Protein AF-A0A964Y5L8-F1 (afdb_monomer)

Sequence (130 aa):
QNYPIFINGEEKELAKFAIATSGTITFELALRGVLAAVTYKVKLLDGLIAKYIFKLKLKCYCIVNIIMQEEIYKEFIGWLPSSQSIYEYLIETSKTEFPKENFKKKVYNPFHDTLFMDGIFDLLKDNPTA

Structure (mmCIF, N/CA/C/O backbone):
data_AF-A0A964Y5L8-F1
#
_entry.id   AF-A0A964Y5L8-F1
#
loop_
_atom_site.group_PDB
_atom_site.id
_atom_site.type_symbol
_atom_site.label_atom_id
_atom_site.label_alt_id
_atom_site.label_comp_id
_atom_site.label_asym_id
_atom_site.label_entity_id
_atom_site.label_seq_id
_atom_site.pdbx_PDB_ins_code
_atom_site.Cartn_x
_atom_site.Cartn_y
_atom_site.Cartn_z
_atom_site.occupancy
_atom_site.B_iso_or_equiv
_atom_site.auth_seq_id
_atom_site.auth_comp_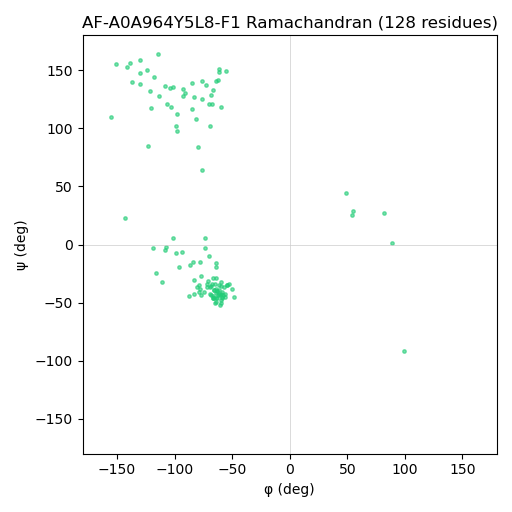id
_atom_site.auth_asym_id
_atom_site.auth_atom_id
_atom_site.pdbx_PDB_model_num
ATOM 1 N N . GLN A 1 1 ? -4.835 -22.267 -1.134 1.00 37.12 1 GLN A N 1
ATOM 2 C CA . GLN A 1 1 ? -5.299 -22.300 -2.535 1.00 37.12 1 GLN A CA 1
ATOM 3 C C . GLN A 1 1 ? -4.741 -21.058 -3.217 1.00 37.12 1 GLN A C 1
ATOM 5 O O . GLN A 1 1 ? -5.024 -19.959 -2.746 1.00 37.12 1 GLN A O 1
ATOM 10 N N . ASN A 1 2 ? -3.856 -21.232 -4.202 1.00 39.16 2 ASN A N 1
ATOM 11 C CA . ASN A 1 2 ? -3.251 -20.124 -4.945 1.00 39.16 2 ASN A CA 1
ATOM 12 C C . ASN A 1 2 ? -4.211 -19.741 -6.071 1.00 39.16 2 ASN A C 1
ATOM 14 O O . ASN A 1 2 ? -4.518 -20.575 -6.915 1.00 39.16 2 ASN A O 1
ATOM 18 N N . TYR A 1 3 ? -4.730 -18.517 -6.025 1.00 42.03 3 TYR A N 1
ATOM 19 C CA . TYR A 1 3 ? -5.603 -17.975 -7.062 1.00 42.03 3 TYR A CA 1
ATOM 20 C C . TYR A 1 3 ? -4.747 -17.211 -8.078 1.00 42.03 3 TYR A C 1
ATOM 22 O O . TYR A 1 3 ? -3.914 -16.410 -7.641 1.00 42.03 3 TYR A O 1
ATOM 30 N N . PRO A 1 4 ? -4.953 -17.413 -9.387 1.00 47.53 4 PRO A N 1
ATOM 31 C CA . PRO A 1 4 ? -4.187 -16.723 -10.419 1.00 47.53 4 PRO A CA 1
ATOM 32 C C . PRO A 1 4 ? -4.388 -15.214 -10.362 1.00 47.53 4 PRO A C 1
ATOM 34 O O . PRO A 1 4 ? -5.498 -14.753 -10.085 1.00 47.53 4 PRO A O 1
ATOM 37 N N . ILE A 1 5 ? -3.322 -14.446 -10.595 1.00 53.84 5 ILE A N 1
ATOM 38 C CA . ILE A 1 5 ? -3.386 -12.983 -10.711 1.00 53.84 5 ILE A CA 1
ATOM 39 C C . ILE A 1 5 ? -3.570 -12.642 -12.183 1.00 53.84 5 ILE A C 1
ATOM 41 O O . ILE A 1 5 ? -2.767 -13.087 -12.996 1.00 53.84 5 ILE A O 1
ATOM 45 N N . PHE A 1 6 ? -4.577 -11.833 -12.517 1.00 53.25 6 PHE A N 1
ATOM 46 C CA . PHE A 1 6 ? -4.784 -11.362 -13.884 1.00 53.25 6 PHE A CA 1
ATOM 47 C C . PHE A 1 6 ? -4.217 -9.954 -14.043 1.00 53.25 6 PHE A C 1
ATOM 49 O O . PHE A 1 6 ? -4.824 -8.974 -13.615 1.00 53.25 6 PHE A O 1
ATOM 56 N N . ILE A 1 7 ? -3.040 -9.837 -14.656 1.00 58.28 7 ILE A N 1
ATOM 57 C CA . ILE A 1 7 ? -2.452 -8.536 -15.005 1.00 58.28 7 ILE A CA 1
ATOM 58 C C . ILE A 1 7 ? -2.669 -8.336 -16.501 1.00 58.28 7 ILE A C 1
ATOM 60 O O . ILE A 1 7 ? -2.186 -9.133 -17.298 1.00 58.28 7 ILE A O 1
ATOM 64 N N . ASN A 1 8 ? -3.410 -7.292 -16.888 1.00 54.69 8 AS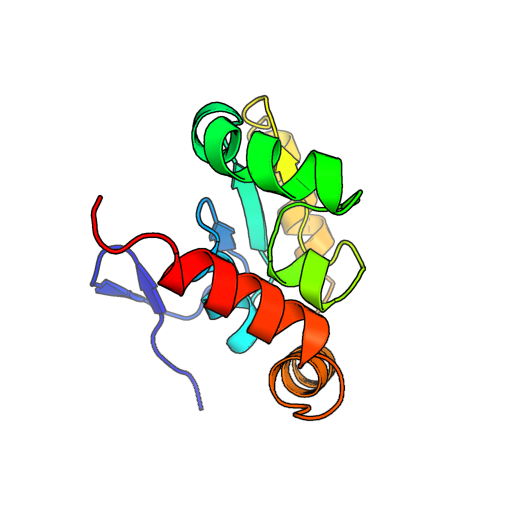N A N 1
ATOM 65 C CA . ASN A 1 8 ? -3.808 -7.038 -18.283 1.00 54.69 8 ASN A CA 1
ATOM 66 C C . ASN A 1 8 ? -4.542 -8.219 -18.957 1.00 54.69 8 ASN A C 1
ATOM 68 O O . ASN A 1 8 ? -4.462 -8.383 -20.169 1.00 54.69 8 ASN A O 1
ATOM 72 N N . GLY A 1 9 ? -5.257 -9.040 -18.179 1.00 56.62 9 GLY A N 1
ATOM 73 C CA . GLY A 1 9 ? -5.994 -10.204 -18.686 1.00 56.62 9 GLY A CA 1
ATOM 74 C C . GLY A 1 9 ? -5.192 -11.509 -18.757 1.00 56.62 9 GLY A C 1
ATOM 75 O O . GLY A 1 9 ? -5.758 -12.527 -19.140 1.00 56.62 9 GLY A O 1
ATOM 76 N N . GLU A 1 10 ? -3.919 -11.515 -18.348 1.00 50.25 10 GLU A N 1
ATOM 77 C CA . GLU A 1 10 ? -3.077 -12.719 -18.324 1.00 50.25 10 GLU A CA 1
ATOM 78 C C . GLU A 1 10 ? -2.889 -13.265 -16.907 1.00 50.25 10 GLU A C 1
ATOM 80 O O . GLU A 1 10 ? -2.564 -12.509 -15.989 1.00 50.25 10 GLU A O 1
ATOM 85 N N . GLU A 1 11 ? -3.026 -14.584 -16.752 1.00 56.00 11 GLU A N 1
ATOM 86 C CA . GLU A 1 11 ? -2.701 -15.320 -15.527 1.00 56.00 11 GLU A CA 1
ATOM 87 C C . GLU A 1 11 ? -1.184 -15.305 -15.271 1.00 56.00 11 GLU A C 1
ATOM 89 O O . GLU A 1 11 ? -0.394 -15.766 -16.095 1.00 56.00 11 GLU A O 1
ATOM 94 N N . LYS A 1 12 ? -0.767 -14.770 -14.118 1.00 59.59 12 LYS A N 1
ATOM 95 C CA . LYS A 1 12 ? 0.637 -14.739 -13.682 1.00 59.59 12 LYS A CA 1
ATOM 96 C C . LYS A 1 12 ? 0.836 -15.389 -12.318 1.00 59.59 12 LYS A C 1
ATOM 98 O O . LYS A 1 12 ? -0.048 -15.350 -11.457 1.00 59.59 12 LYS A O 1
ATOM 103 N N . GLU A 1 13 ? 2.031 -15.956 -12.130 1.00 60.31 13 GLU A N 1
ATOM 104 C CA . GLU A 1 13 ? 2.486 -16.488 -10.845 1.00 60.31 13 GLU A CA 1
ATOM 105 C C . GLU A 1 13 ? 2.421 -15.428 -9.741 1.00 60.31 13 GLU A C 1
ATOM 107 O O . GLU A 1 13 ? 2.571 -14.224 -9.979 1.00 60.31 13 GLU A O 1
ATOM 11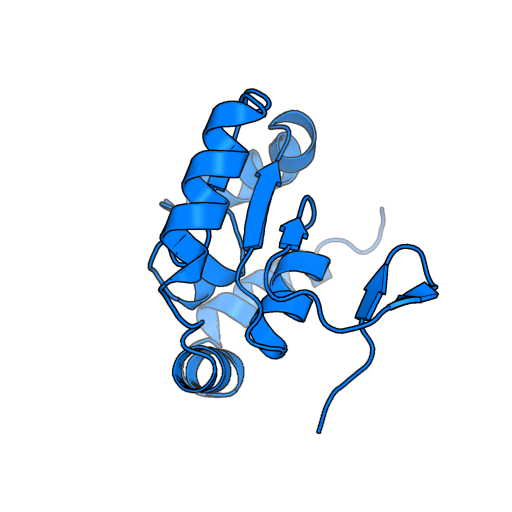2 N N . LEU A 1 14 ? 2.187 -15.891 -8.510 1.00 64.38 14 LEU A N 1
ATOM 113 C CA . LEU A 1 14 ? 1.994 -15.015 -7.366 1.00 64.38 14 LEU A CA 1
ATOM 114 C C . LEU A 1 14 ? 3.311 -14.308 -7.017 1.00 64.38 14 LEU A C 1
ATOM 116 O O . LEU A 1 14 ? 4.205 -14.891 -6.405 1.00 64.38 14 LEU A O 1
ATOM 120 N N . ALA A 1 15 ? 3.433 -13.040 -7.405 1.00 68.81 15 ALA A N 1
ATOM 121 C CA . ALA A 1 15 ? 4.575 -12.227 -7.018 1.00 68.81 15 ALA A CA 1
ATOM 122 C C . ALA A 1 15 ? 4.601 -12.039 -5.491 1.00 68.81 15 ALA A C 1
ATOM 124 O O . ALA A 1 15 ? 3.563 -11.832 -4.860 1.00 68.81 15 ALA A O 1
ATOM 125 N N . LYS A 1 16 ? 5.799 -12.073 -4.894 1.00 72.50 16 LYS A N 1
ATOM 126 C CA . LYS A 1 16 ? 5.978 -11.821 -3.453 1.00 72.50 16 LYS A CA 1
ATOM 127 C C . LYS A 1 16 ? 5.649 -10.364 -3.086 1.00 72.50 16 LYS A C 1
ATOM 129 O O . LYS A 1 16 ? 5.175 -10.102 -1.986 1.00 72.50 16 LYS A O 1
ATOM 134 N N . PHE A 1 17 ? 5.849 -9.448 -4.039 1.00 77.75 17 PHE A N 1
ATOM 135 C CA . PHE A 1 17 ? 5.530 -8.023 -3.944 1.00 77.75 17 PHE A CA 1
ATOM 136 C C . PHE A 1 17 ? 4.988 -7.508 -5.271 1.00 77.75 17 PHE A C 1
ATOM 138 O O . PHE A 1 17 ? 5.345 -8.024 -6.331 1.00 77.75 17 PHE A O 1
ATOM 145 N N . ALA A 1 18 ? 4.171 -6.463 -5.214 1.00 83.88 18 ALA A N 1
ATOM 146 C CA . ALA A 1 18 ? 3.609 -5.822 -6.393 1.00 83.88 18 ALA A CA 1
ATOM 147 C C . ALA A 1 18 ? 3.802 -4.300 -6.369 1.00 83.88 18 ALA A C 1
ATOM 149 O O . ALA A 1 18 ? 3.969 -3.683 -5.319 1.00 83.88 18 ALA A O 1
ATOM 150 N N . ILE A 1 19 ? 3.738 -3.688 -7.547 1.00 83.94 19 ILE A N 1
ATOM 151 C CA . ILE A 1 19 ? 3.558 -2.243 -7.697 1.00 83.94 19 ILE A CA 1
ATOM 152 C C . ILE A 1 19 ? 2.188 -2.052 -8.334 1.00 83.94 19 ILE A C 1
ATOM 154 O O . ILE A 1 19 ? 1.882 -2.682 -9.347 1.00 83.94 19 ILE A O 1
ATOM 158 N N . ALA A 1 20 ? 1.351 -1.224 -7.722 1.00 84.00 20 ALA A N 1
ATOM 159 C CA . ALA A 1 20 ? -0.051 -1.088 -8.075 1.00 84.00 20 ALA A CA 1
ATOM 160 C C . ALA A 1 20 ? -0.439 0.380 -8.276 1.00 84.00 20 ALA A C 1
ATOM 162 O O . ALA A 1 20 ? -0.054 1.256 -7.505 1.00 84.00 20 ALA A O 1
ATOM 163 N N . THR A 1 21 ? -1.238 0.638 -9.312 1.00 78.38 21 THR A N 1
ATOM 164 C CA . THR A 1 21 ? -1.657 1.991 -9.722 1.00 78.38 21 THR A CA 1
ATOM 165 C C . THR A 1 21 ? -3.167 2.218 -9.658 1.00 78.38 21 THR A C 1
ATOM 167 O O . THR A 1 21 ? -3.624 3.323 -9.939 1.00 78.38 21 THR A O 1
ATOM 170 N N . SER A 1 22 ? -3.954 1.192 -9.314 1.00 73.25 22 SER A N 1
ATOM 171 C CA . SER A 1 22 ? -5.423 1.234 -9.293 1.00 73.25 22 SER A CA 1
ATOM 172 C C . SER A 1 22 ? -5.981 0.714 -7.968 1.00 73.25 22 SER A C 1
ATOM 174 O O . SER A 1 22 ? -5.446 -0.230 -7.386 1.00 73.25 22 SER A O 1
ATOM 176 N N . GLY A 1 23 ? -7.114 1.270 -7.534 1.00 71.88 23 GLY A N 1
ATOM 177 C CA . GLY A 1 23 ? -7.813 0.820 -6.329 1.00 71.88 23 GLY A CA 1
ATOM 178 C C . GLY A 1 23 ? -8.224 -0.654 -6.403 1.00 71.88 23 GLY A C 1
ATOM 179 O O . GLY A 1 23 ? -8.029 -1.400 -5.444 1.00 71.88 23 GLY A O 1
ATOM 180 N N . THR A 1 24 ? -8.700 -1.112 -7.564 1.00 78.44 24 THR A N 1
ATOM 181 C CA . THR A 1 24 ? -9.172 -2.494 -7.752 1.00 78.44 24 THR A CA 1
ATOM 182 C C . THR A 1 24 ? -8.045 -3.516 -7.636 1.00 78.44 24 THR A C 1
ATOM 184 O O . THR A 1 24 ? -8.175 -4.483 -6.888 1.00 78.44 24 THR A O 1
ATOM 187 N N . ILE A 1 25 ? -6.905 -3.269 -8.290 1.00 82.25 25 ILE A N 1
ATOM 188 C CA . ILE A 1 25 ? -5.756 -4.180 -8.216 1.00 82.25 25 ILE A CA 1
ATOM 189 C C . ILE A 1 25 ? -5.135 -4.176 -6.813 1.00 82.25 25 ILE A C 1
ATOM 191 O O . ILE A 1 25 ? -4.749 -5.232 -6.323 1.00 82.25 25 ILE A O 1
ATOM 195 N N . THR A 1 26 ? -5.108 -3.031 -6.108 1.00 85.81 26 THR A N 1
ATOM 196 C CA . THR A 1 26 ? -4.647 -3.008 -4.705 1.00 85.81 26 THR A CA 1
ATOM 197 C C . THR A 1 26 ? -5.519 -3.868 -3.796 1.00 85.81 26 THR A C 1
ATOM 199 O O . THR A 1 26 ? -4.997 -4.580 -2.943 1.00 85.81 26 THR A O 1
ATOM 202 N N . PHE A 1 27 ? -6.835 -3.860 -4.009 1.00 85.44 27 PHE A N 1
ATOM 203 C CA . PHE A 1 27 ? -7.763 -4.671 -3.231 1.00 85.44 27 PHE A CA 1
ATOM 204 C C . PHE A 1 27 ? -7.602 -6.170 -3.522 1.00 85.44 27 PHE A C 1
ATOM 206 O O . PHE A 1 27 ? -7.548 -6.985 -2.601 1.00 85.44 27 PHE A O 1
ATOM 213 N N . GLU A 1 28 ? -7.454 -6.539 -4.795 1.00 83.38 28 GLU A N 1
ATOM 214 C CA . GLU A 1 28 ? -7.228 -7.925 -5.215 1.00 83.38 28 GLU A CA 1
ATOM 215 C C . GLU A 1 28 ? -5.918 -8.494 -4.637 1.00 83.38 28 GLU A C 1
ATOM 217 O O . GLU A 1 28 ? -5.886 -9.619 -4.130 1.00 83.38 28 GLU A O 1
ATOM 222 N N . LEU A 1 29 ? -4.845 -7.697 -4.647 1.00 87.25 29 LEU A N 1
ATOM 223 C CA . LEU A 1 29 ? -3.561 -8.050 -4.034 1.00 87.25 29 LEU A CA 1
ATOM 224 C C . LEU A 1 29 ? -3.693 -8.254 -2.516 1.00 87.25 29 LEU A C 1
ATOM 226 O O . LEU A 1 29 ? -3.204 -9.258 -1.989 1.00 87.25 29 LEU A O 1
ATOM 230 N N . ALA A 1 30 ? -4.422 -7.375 -1.825 1.00 87.06 30 ALA A N 1
ATOM 231 C CA . ALA A 1 30 ? -4.664 -7.474 -0.386 1.00 87.06 30 ALA A CA 1
ATOM 232 C C . ALA A 1 30 ? -5.479 -8.718 -0.001 1.00 87.06 30 ALA A C 1
ATOM 234 O O . ALA A 1 30 ? -5.123 -9.428 0.942 1.00 87.06 30 ALA A O 1
ATOM 235 N N . LEU A 1 31 ? -6.517 -9.064 -0.774 1.00 83.31 31 LEU A N 1
ATOM 236 C CA . LEU A 1 31 ? -7.280 -10.305 -0.574 1.00 83.31 31 LEU A CA 1
ATOM 237 C C . LEU A 1 31 ? -6.399 -11.555 -0.692 1.00 83.31 31 LEU A C 1
ATOM 239 O O . LEU A 1 31 ? -6.631 -12.559 -0.007 1.00 83.31 31 LEU A O 1
ATOM 243 N N . ARG A 1 32 ? -5.361 -11.503 -1.534 1.00 81.69 32 ARG A N 1
ATOM 244 C CA . ARG A 1 32 ? -4.382 -12.587 -1.677 1.00 81.69 32 ARG A CA 1
ATOM 245 C C . ARG A 1 32 ? -3.265 -12.539 -0.636 1.00 81.69 32 ARG A C 1
ATOM 247 O O . ARG A 1 32 ? -2.653 -13.580 -0.398 1.00 81.69 32 ARG A O 1
ATOM 254 N N . GLY A 1 33 ? -3.091 -11.424 0.066 1.00 86.56 33 GLY A N 1
ATOM 255 C CA . GLY A 1 33 ? -2.033 -11.223 1.055 1.00 86.56 33 GLY A CA 1
ATOM 256 C C . GLY A 1 33 ? -0.694 -10.824 0.440 1.00 86.56 33 GLY A C 1
ATOM 257 O O . GLY A 1 33 ? 0.348 -11.128 1.009 1.00 86.56 33 GLY A O 1
ATOM 258 N N . VAL A 1 34 ? -0.716 -10.188 -0.732 1.00 87.56 34 VAL A N 1
ATOM 259 C CA . VAL A 1 34 ? 0.487 -9.680 -1.399 1.00 87.56 34 VAL A CA 1
ATOM 260 C C . VAL A 1 34 ? 0.728 -8.244 -0.946 1.00 87.56 34 VAL A C 1
ATOM 262 O O . VAL A 1 34 ? -0.187 -7.421 -0.971 1.00 87.56 34 VAL A O 1
ATOM 265 N N . LEU A 1 35 ? 1.953 -7.933 -0.525 1.00 87.50 35 LEU A N 1
ATOM 266 C CA . LEU A 1 35 ? 2.350 -6.566 -0.188 1.00 87.50 35 LEU A CA 1
ATOM 267 C C . LEU A 1 35 ? 2.580 -5.749 -1.462 1.00 87.50 35 LEU A C 1
ATOM 269 O O . LEU A 1 35 ? 3.129 -6.260 -2.442 1.00 87.50 35 LEU A O 1
ATOM 273 N N . ALA A 1 36 ? 2.157 -4.484 -1.459 1.00 88.25 36 ALA A N 1
ATOM 274 C CA . ALA A 1 36 ? 2.225 -3.645 -2.644 1.00 88.25 36 ALA A CA 1
ATOM 275 C C . ALA A 1 36 ? 2.714 -2.225 -2.352 1.00 88.25 36 ALA A C 1
ATOM 277 O O . ALA A 1 36 ? 2.302 -1.593 -1.381 1.00 88.25 36 ALA A O 1
ATOM 278 N N . ALA A 1 37 ? 3.550 -1.709 -3.252 1.00 88.25 37 ALA A N 1
ATOM 279 C CA . ALA A 1 37 ? 3.816 -0.283 -3.370 1.00 88.25 37 ALA A CA 1
ATOM 280 C C . ALA A 1 37 ? 2.706 0.347 -4.210 1.00 88.25 37 ALA A C 1
ATOM 282 O O . ALA A 1 37 ? 2.437 -0.103 -5.327 1.00 88.25 37 ALA A O 1
ATOM 283 N N . VAL A 1 38 ? 2.067 1.388 -3.693 1.00 88.19 38 VAL A N 1
ATOM 284 C CA . VAL A 1 38 ? 0.933 2.021 -4.357 1.00 88.19 38 VAL A CA 1
ATOM 285 C C . VAL A 1 38 ? 1.373 3.353 -4.926 1.00 88.19 38 VAL A C 1
ATOM 287 O O . VAL A 1 38 ? 1.824 4.231 -4.198 1.00 88.19 38 VAL A O 1
ATOM 290 N N . THR A 1 39 ? 1.246 3.516 -6.237 1.00 84.25 39 THR A N 1
ATOM 291 C CA . THR A 1 39 ? 1.652 4.738 -6.933 1.00 84.25 39 THR A CA 1
ATOM 292 C C . THR A 1 39 ? 0.449 5.335 -7.643 1.00 84.25 39 THR A C 1
ATOM 294 O O . THR A 1 39 ? -0.083 4.724 -8.570 1.00 84.25 39 THR A O 1
ATOM 297 N N . TYR A 1 40 ? 0.041 6.542 -7.257 1.00 74.31 40 TYR A N 1
ATOM 298 C CA . TYR A 1 40 ? -1.054 7.245 -7.919 1.00 74.31 40 TYR A CA 1
ATOM 299 C C . TYR A 1 40 ? -0.590 8.586 -8.465 1.00 74.31 40 TYR A C 1
ATOM 301 O O . TYR A 1 40 ? -0.015 9.417 -7.757 1.00 74.31 40 TYR A O 1
ATOM 309 N N . LYS A 1 41 ? -0.932 8.849 -9.727 1.00 67.94 41 LYS A N 1
ATOM 310 C CA . LYS A 1 41 ? -0.867 10.209 -10.252 1.00 67.94 41 LYS A CA 1
ATOM 311 C C . LYS A 1 41 ? -2.060 10.981 -9.705 1.00 67.94 41 LYS A C 1
ATOM 313 O O . LYS A 1 41 ? -3.195 10.579 -9.938 1.00 67.94 41 LYS A O 1
ATOM 318 N N . VAL A 1 42 ? -1.803 12.114 -9.055 1.00 65.38 42 VAL A N 1
ATOM 319 C CA . VAL A 1 42 ? -2.849 12.980 -8.474 1.00 65.38 42 VAL A CA 1
ATOM 320 C C . VAL A 1 42 ? -3.955 13.303 -9.485 1.00 65.38 42 VAL A C 1
ATOM 322 O O . VAL A 1 42 ? -5.121 13.142 -9.158 1.00 65.38 42 VAL A O 1
ATOM 325 N N . LYS A 1 43 ? -3.608 13.522 -10.762 1.00 66.19 43 LYS A N 1
ATOM 326 C CA . LYS A 1 43 ? -4.580 13.736 -11.855 1.00 66.19 43 LYS A CA 1
ATOM 327 C C . LYS A 1 43 ? -5.673 12.665 -11.993 1.00 66.19 43 LYS A C 1
ATOM 329 O O . LYS A 1 43 ? -6.775 12.990 -12.413 1.00 66.19 43 LYS A O 1
ATOM 334 N N . LEU A 1 44 ? -5.373 11.397 -11.696 1.00 62.75 44 LEU A N 1
ATOM 335 C CA . LEU A 1 44 ? -6.355 10.299 -11.752 1.00 62.75 44 LEU A CA 1
ATOM 336 C C . LEU A 1 44 ? -7.290 10.307 -10.542 1.00 62.75 44 LEU A C 1
ATOM 338 O O . LEU A 1 44 ? -8.419 9.834 -10.624 1.00 62.75 44 LEU A O 1
ATOM 342 N N . LEU A 1 45 ? -6.810 10.835 -9.420 1.00 66.25 45 LEU A N 1
ATOM 343 C CA . LEU A 1 45 ? -7.541 10.868 -8.170 1.00 66.25 45 LEU A CA 1
ATOM 344 C C . LEU A 1 45 ? -8.273 12.204 -7.949 1.00 66.25 45 LEU A C 1
ATOM 346 O O . LEU A 1 45 ? -9.230 12.223 -7.186 1.00 66.25 45 LEU A O 1
ATOM 350 N N . ASP A 1 46 ? -7.899 13.289 -8.635 1.00 67.06 46 ASP A N 1
ATOM 351 C CA . ASP A 1 46 ? -8.418 14.652 -8.427 1.00 67.06 46 ASP A CA 1
ATOM 352 C C . ASP A 1 46 ? -9.953 14.735 -8.362 1.00 67.06 46 ASP A C 1
ATOM 354 O O . ASP A 1 46 ? -10.494 15.344 -7.441 1.00 67.06 46 ASP A O 1
ATOM 358 N N . GLY A 1 47 ? -10.676 14.072 -9.271 1.00 67.31 47 GLY A N 1
ATOM 359 C CA . GLY A 1 47 ? -12.146 14.104 -9.280 1.00 67.31 47 GLY A CA 1
ATOM 360 C C . GLY A 1 47 ? -12.799 13.371 -8.098 1.00 67.31 47 GLY A C 1
ATOM 361 O O . GLY A 1 47 ? -13.805 13.828 -7.555 1.00 67.31 47 GLY A O 1
ATOM 362 N N . LEU A 1 48 ? -12.214 12.249 -7.670 1.00 65.50 48 LEU A N 1
ATOM 363 C CA . LEU A 1 48 ? -12.732 11.418 -6.576 1.00 65.50 48 LEU A CA 1
ATOM 364 C C . LEU A 1 48 ? -12.305 11.967 -5.207 1.00 65.50 48 LEU A C 1
ATOM 366 O O . LEU A 1 48 ? -13.118 12.066 -4.287 1.00 65.50 48 LEU A O 1
ATOM 370 N N . ILE A 1 49 ? -11.045 12.393 -5.089 1.00 63.66 49 ILE A N 1
ATOM 371 C CA . ILE A 1 49 ? -10.476 13.025 -3.896 1.00 63.66 49 ILE A CA 1
ATOM 372 C C . ILE A 1 49 ? -11.224 14.312 -3.576 1.00 63.66 49 ILE A C 1
ATOM 374 O O . ILE A 1 49 ? -11.694 14.476 -2.451 1.00 63.66 49 ILE A O 1
ATOM 378 N N . ALA A 1 50 ? -11.368 15.219 -4.547 1.00 63.81 50 ALA A N 1
ATOM 379 C CA . ALA A 1 50 ? -11.972 16.522 -4.291 1.00 63.81 50 ALA A CA 1
ATOM 380 C C . ALA A 1 50 ? -13.411 16.399 -3.767 1.00 63.81 50 ALA A C 1
ATOM 382 O O . ALA A 1 50 ? -13.826 17.159 -2.893 1.00 63.81 50 ALA A O 1
ATOM 383 N N . LYS A 1 51 ? -14.166 15.409 -4.254 1.00 65.12 51 LYS A N 1
ATOM 384 C CA . LYS A 1 51 ? -15.561 15.206 -3.854 1.00 65.12 51 LYS A CA 1
ATOM 385 C C . LYS A 1 51 ? -15.699 14.525 -2.488 1.00 65.12 51 LYS A C 1
ATOM 387 O O . LYS A 1 51 ? -16.592 14.893 -1.721 1.00 65.12 51 LYS A O 1
ATOM 392 N N . TYR A 1 52 ? -14.840 13.552 -2.174 1.00 61.50 52 TYR A N 1
ATOM 393 C CA . TYR A 1 52 ? -15.041 12.668 -1.018 1.00 61.50 52 TYR A CA 1
ATOM 394 C C . TYR A 1 52 ? -14.039 12.882 0.120 1.00 61.50 52 TYR A C 1
ATOM 396 O O . TYR A 1 52 ? -14.412 12.787 1.287 1.00 61.50 52 TYR A O 1
ATOM 404 N N . ILE A 1 53 ? -12.795 13.259 -0.167 1.00 59.38 53 ILE A N 1
ATOM 405 C CA . ILE A 1 53 ? -11.733 13.344 0.849 1.00 59.38 53 ILE A CA 1
ATOM 406 C C . ILE A 1 53 ? -11.836 14.606 1.696 1.00 59.38 53 ILE A C 1
ATOM 408 O O . ILE A 1 53 ? -11.633 14.532 2.908 1.00 59.38 53 ILE A O 1
ATOM 412 N N . PHE A 1 54 ? -12.264 15.731 1.119 1.00 57.56 54 PHE A N 1
ATOM 413 C CA . PHE A 1 54 ? -12.565 16.930 1.911 1.00 57.56 54 PHE A CA 1
ATOM 414 C C . PHE A 1 54 ? -13.740 16.724 2.874 1.00 57.56 54 PHE A C 1
ATOM 416 O O . PHE A 1 54 ? -13.766 17.331 3.943 1.00 57.56 54 PHE A O 1
ATOM 423 N N . LYS A 1 55 ? -14.685 15.838 2.534 1.00 56.94 55 LYS A N 1
ATOM 424 C CA . LYS A 1 55 ? -15.803 15.482 3.418 1.00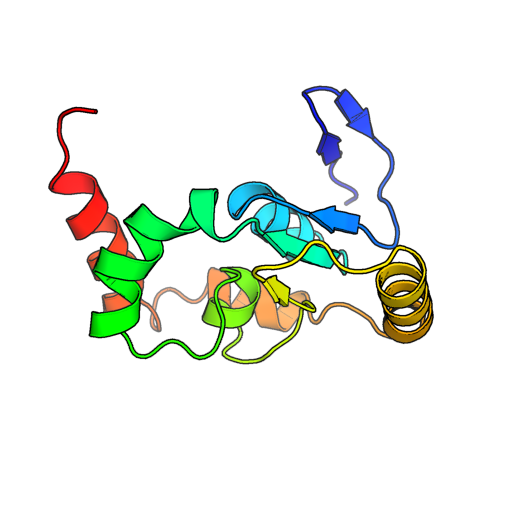 56.94 55 LYS A CA 1
ATOM 425 C C . LYS A 1 55 ? -15.404 14.457 4.484 1.00 56.94 55 LYS A C 1
ATOM 427 O O . LYS A 1 55 ? -15.873 14.561 5.611 1.00 56.94 55 LYS A O 1
ATOM 432 N N . LEU A 1 56 ? -14.533 13.502 4.144 1.00 59.50 56 LEU A N 1
ATOM 433 C CA . LEU A 1 56 ? -14.206 12.347 4.993 1.00 59.50 56 LEU A CA 1
ATOM 434 C C . LEU A 1 56 ? -12.904 12.482 5.808 1.00 59.50 56 LEU A C 1
ATOM 436 O O . LEU A 1 56 ? -12.645 11.630 6.651 1.00 59.50 56 LEU A O 1
ATOM 440 N N . LYS A 1 57 ? -12.092 13.535 5.602 1.00 64.69 57 LYS A N 1
ATOM 441 C CA . LYS A 1 57 ? -10.814 13.778 6.317 1.00 64.69 57 LYS A CA 1
ATOM 442 C C . LYS A 1 57 ? -9.897 12.541 6.357 1.00 64.69 57 LYS A C 1
ATOM 444 O O . LYS A 1 57 ? -9.335 12.198 7.400 1.00 64.69 57 LYS A O 1
ATOM 449 N N . LEU A 1 58 ? -9.765 11.854 5.224 1.00 66.06 58 LEU A N 1
ATOM 450 C CA . LEU A 1 58 ? -8.986 10.619 5.138 1.00 66.06 58 LEU A CA 1
ATOM 451 C C . LEU A 1 58 ? -7.478 10.902 5.213 1.00 66.06 58 LEU A C 1
ATOM 453 O O . LEU A 1 58 ? -6.982 11.842 4.597 1.00 66.06 58 LEU A O 1
ATOM 457 N N . LYS A 1 59 ? -6.754 10.071 5.975 1.00 71.38 59 LYS A N 1
ATOM 458 C CA . LYS A 1 59 ? -5.284 10.129 6.117 1.00 71.38 59 LYS A CA 1
ATOM 459 C C . LYS A 1 59 ? -4.543 9.345 5.027 1.00 71.38 59 LYS A C 1
ATOM 461 O O . LYS A 1 59 ? -3.352 9.558 4.834 1.00 71.38 59 LYS A O 1
ATOM 466 N N . CYS A 1 60 ? -5.245 8.444 4.349 1.00 76.88 60 CYS A N 1
ATOM 467 C CA . CYS A 1 60 ? -4.746 7.539 3.321 1.00 76.88 60 CYS A CA 1
ATOM 468 C C . CYS A 1 60 ? -5.758 7.460 2.171 1.00 76.88 60 CYS A C 1
ATOM 470 O O . CYS A 1 60 ? -6.946 7.740 2.354 1.00 76.88 60 CYS A O 1
ATOM 472 N N . TYR A 1 61 ? -5.279 7.104 0.984 1.00 78.12 61 TYR A N 1
ATOM 473 C CA . TYR A 1 61 ? -6.052 7.120 -0.258 1.00 78.12 61 TYR A CA 1
ATOM 474 C C . TYR A 1 61 ? -6.219 5.719 -0.848 1.00 78.12 61 TYR A C 1
ATOM 476 O O . TYR A 1 61 ? -7.174 5.464 -1.580 1.00 78.12 61 TYR A O 1
ATOM 484 N N . CYS A 1 62 ? -5.313 4.787 -0.539 1.00 83.75 62 CYS A N 1
ATOM 485 C CA . CYS A 1 62 ? -5.472 3.394 -0.919 1.00 83.75 62 CYS A CA 1
ATOM 486 C C . CYS A 1 62 ? -6.628 2.775 -0.128 1.00 83.75 62 CYS A C 1
ATOM 488 O O . CYS A 1 62 ? -6.648 2.819 1.101 1.00 83.75 62 CYS A O 1
ATOM 490 N N . ILE A 1 63 ? -7.558 2.125 -0.834 1.00 81.00 63 ILE A N 1
ATOM 491 C CA . ILE A 1 63 ? -8.716 1.454 -0.228 1.00 81.00 63 ILE A CA 1
ATOM 492 C C . ILE A 1 63 ? -8.306 0.446 0.856 1.00 81.00 63 ILE A C 1
ATOM 494 O O . ILE A 1 63 ? -8.972 0.335 1.879 1.00 81.00 63 ILE A O 1
ATOM 498 N N . VAL A 1 64 ? -7.169 -0.231 0.679 1.00 86.88 64 VAL A N 1
ATOM 499 C CA . VAL A 1 64 ? -6.633 -1.191 1.654 1.00 86.88 64 VAL A CA 1
ATOM 500 C C . VAL A 1 64 ? -6.230 -0.487 2.945 1.00 86.88 64 VAL A C 1
ATOM 502 O O . VAL A 1 64 ? -6.612 -0.930 4.024 1.00 86.88 64 VAL A O 1
ATOM 505 N N . ASN A 1 65 ? -5.528 0.642 2.845 1.00 88.44 65 ASN A N 1
ATOM 506 C CA . ASN A 1 65 ? -5.134 1.434 4.007 1.00 88.44 65 ASN A CA 1
ATOM 507 C C . ASN A 1 65 ? -6.341 2.078 4.697 1.00 88.44 65 ASN A C 1
ATOM 509 O O . ASN A 1 65 ? -6.355 2.189 5.920 1.00 88.44 65 ASN A O 1
ATOM 513 N N . ILE A 1 66 ? -7.368 2.474 3.936 1.00 83.69 66 ILE A N 1
ATOM 514 C CA . ILE A 1 66 ? -8.619 3.017 4.485 1.00 83.69 66 ILE A CA 1
ATOM 515 C C . ILE A 1 66 ? -9.346 1.944 5.304 1.00 83.69 66 ILE A C 1
ATOM 517 O O . ILE A 1 66 ? -9.666 2.184 6.466 1.00 83.69 66 ILE A O 1
ATOM 521 N N . ILE A 1 67 ? -9.537 0.748 4.736 1.00 82.69 67 ILE A N 1
ATOM 522 C CA . ILE A 1 67 ? -10.162 -0.397 5.422 1.00 82.69 67 ILE A CA 1
ATOM 523 C C . ILE A 1 67 ? -9.361 -0.776 6.671 1.00 82.69 67 ILE A C 1
ATOM 525 O O . ILE A 1 67 ? -9.918 -1.050 7.734 1.00 82.69 67 ILE A O 1
ATOM 529 N N . MET A 1 68 ? -8.034 -0.783 6.564 1.00 83.56 68 MET A N 1
ATOM 530 C CA . MET A 1 68 ? -7.167 -1.152 7.678 1.00 83.56 68 MET A CA 1
ATOM 531 C C . MET A 1 68 ? -7.005 -0.029 8.708 1.00 83.56 68 MET A C 1
ATOM 533 O O . MET A 1 68 ? -6.630 -0.329 9.839 1.00 83.56 68 MET A O 1
ATOM 537 N N . GLN A 1 69 ? -7.375 1.210 8.370 1.00 83.00 69 GLN A N 1
ATOM 538 C CA . GLN A 1 69 ? -7.154 2.427 9.164 1.00 83.00 69 GLN A CA 1
ATOM 539 C C . GLN A 1 69 ? -5.683 2.640 9.566 1.00 83.00 69 GLN A C 1
ATOM 541 O O . GLN A 1 69 ? -5.381 3.309 10.553 1.00 83.00 69 GLN A O 1
ATOM 546 N N . GLU A 1 70 ? -4.765 2.080 8.785 1.00 86.69 70 GLU A N 1
ATOM 547 C CA . GLU A 1 70 ? -3.321 2.125 8.989 1.00 86.69 70 GLU A CA 1
ATOM 548 C C . GLU A 1 70 ? -2.615 2.044 7.625 1.00 86.69 70 GLU A C 1
ATOM 550 O O . GLU A 1 70 ? -3.183 1.551 6.647 1.00 86.69 70 GLU A O 1
ATOM 555 N N . GLU A 1 71 ? -1.386 2.551 7.535 1.00 88.00 71 GLU A N 1
ATOM 556 C CA . GLU A 1 71 ? -0.591 2.503 6.301 1.00 88.00 71 GLU A CA 1
ATOM 557 C C . GLU A 1 71 ? 0.049 1.112 6.151 1.00 88.00 71 GLU A C 1
ATOM 559 O O . GLU A 1 71 ? 1.189 0.892 6.549 1.00 88.00 71 GLU A O 1
ATOM 564 N N . ILE A 1 72 ? -0.702 0.154 5.595 1.00 90.44 72 ILE A N 1
ATOM 565 C CA . ILE A 1 72 ? -0.184 -1.179 5.240 1.00 90.44 72 ILE A CA 1
ATOM 566 C C . ILE A 1 72 ? 0.629 -1.120 3.946 1.00 90.44 72 ILE A C 1
ATOM 568 O O . ILE A 1 72 ? 1.693 -1.728 3.828 1.00 90.44 72 ILE A O 1
ATOM 572 N N . TYR A 1 73 ? 0.114 -0.396 2.958 1.00 90.19 73 TYR A N 1
ATOM 573 C CA . TYR A 1 73 ? 0.783 -0.153 1.690 1.00 90.19 73 TYR A CA 1
ATOM 574 C C . TYR A 1 73 ? 1.392 1.234 1.669 1.00 90.19 73 TYR A C 1
ATOM 576 O O . TYR A 1 73 ? 0.726 2.211 2.012 1.00 90.19 73 TYR A O 1
ATOM 584 N N . LYS A 1 74 ? 2.635 1.338 1.193 1.00 89.00 74 LYS A N 1
ATOM 585 C CA . LYS A 1 74 ? 3.252 2.646 0.995 1.00 89.00 74 LYS A CA 1
ATOM 586 C C . LYS A 1 74 ? 2.581 3.361 -0.165 1.00 89.00 74 LYS A C 1
ATOM 588 O O . LYS A 1 74 ? 2.586 2.860 -1.289 1.00 89.00 74 LYS A O 1
ATOM 593 N N . GLU A 1 75 ? 2.023 4.533 0.113 1.00 87.25 75 GLU A N 1
ATOM 594 C CA . GLU A 1 75 ? 1.368 5.374 -0.885 1.00 87.25 75 GLU A CA 1
ATOM 595 C C . GLU A 1 75 ? 2.322 6.463 -1.381 1.00 87.25 75 GLU A C 1
ATOM 597 O O . GLU A 1 75 ? 2.677 7.395 -0.661 1.00 87.25 75 GLU A O 1
ATOM 602 N N . PHE A 1 76 ? 2.719 6.368 -2.645 1.00 84.50 76 PHE A N 1
ATOM 603 C CA . PHE A 1 76 ? 3.453 7.409 -3.350 1.00 84.50 76 PHE A CA 1
ATOM 604 C C . PHE A 1 76 ? 2.465 8.233 -4.181 1.00 84.50 76 PHE A C 1
ATOM 606 O O . PHE A 1 76 ? 2.053 7.835 -5.276 1.00 84.50 76 PHE A O 1
ATOM 613 N N . ILE A 1 77 ? 2.046 9.371 -3.626 1.00 75.69 77 ILE A N 1
ATOM 614 C CA . ILE A 1 77 ? 1.024 10.247 -4.209 1.00 75.69 77 ILE A CA 1
ATOM 615 C C . ILE A 1 77 ? 1.670 11.523 -4.733 1.00 75.69 77 ILE A C 1
ATOM 617 O O . ILE A 1 77 ? 2.491 12.152 -4.069 1.00 75.69 77 ILE A O 1
ATOM 621 N N . GLY A 1 78 ? 1.254 11.933 -5.930 1.00 69.19 78 GLY A N 1
ATOM 622 C CA . GLY A 1 78 ? 1.689 13.185 -6.541 1.00 69.19 78 GLY A CA 1
ATOM 623 C C . GLY A 1 78 ? 2.795 12.950 -7.541 1.00 69.19 78 GLY A C 1
ATOM 624 O O . GLY A 1 78 ? 2.511 12.725 -8.721 1.00 69.19 78 GLY A O 1
ATOM 625 N N . TRP A 1 79 ? 4.039 13.034 -7.079 1.00 66.69 79 TRP A N 1
ATOM 626 C CA . TRP A 1 79 ? 5.203 12.822 -7.928 1.00 66.69 79 TRP A CA 1
ATOM 627 C C . TRP A 1 79 ? 5.531 11.332 -8.034 1.00 66.69 79 TRP A C 1
ATOM 629 O O . TRP A 1 79 ? 5.468 10.605 -7.043 1.00 66.69 79 TRP A O 1
ATOM 639 N N . LEU A 1 80 ? 5.887 10.879 -9.240 1.00 69.38 80 LEU A N 1
ATOM 640 C CA . LEU A 1 80 ? 6.350 9.510 -9.461 1.00 69.38 80 LEU A CA 1
ATOM 641 C C . LEU A 1 80 ? 7.603 9.272 -8.604 1.00 69.38 80 LEU A C 1
ATOM 643 O O . LEU A 1 80 ? 8.595 9.978 -8.795 1.00 69.38 80 LEU A O 1
ATOM 647 N N . PRO A 1 81 ? 7.578 8.322 -7.657 1.00 74.06 81 PRO A N 1
ATOM 648 C CA . PRO A 1 81 ? 8.729 8.072 -6.802 1.00 74.06 81 PRO A CA 1
ATOM 649 C C . PRO A 1 81 ? 9.931 7.633 -7.641 1.00 74.06 81 PRO A C 1
ATOM 651 O O . PRO A 1 81 ? 9.779 7.022 -8.702 1.00 74.06 81 PRO A O 1
ATOM 654 N N . SER A 1 82 ? 11.137 7.941 -7.161 1.00 84.06 82 SER A N 1
ATOM 655 C CA . SER A 1 82 ? 12.353 7.448 -7.807 1.00 84.06 82 SER A CA 1
ATOM 656 C C . SER A 1 82 ? 12.379 5.916 -7.776 1.00 84.06 82 SER A C 1
ATOM 658 O O . SER A 1 82 ? 11.881 5.299 -6.830 1.00 84.06 82 SER A O 1
ATOM 660 N N . SER A 1 83 ? 12.986 5.292 -8.788 1.00 81.94 83 SER A N 1
ATOM 661 C CA . SER A 1 83 ? 13.174 3.834 -8.820 1.00 81.94 83 SER A CA 1
ATOM 662 C C . SER A 1 83 ? 13.892 3.322 -7.569 1.00 81.94 83 SER A C 1
ATOM 664 O O . SER A 1 83 ? 13.544 2.262 -7.056 1.00 81.94 83 SER A O 1
ATOM 666 N N . GLN A 1 84 ? 14.829 4.111 -7.039 1.00 85.19 84 GLN A N 1
ATOM 667 C CA . GLN A 1 84 ? 15.557 3.817 -5.810 1.00 85.19 84 GLN A CA 1
ATOM 668 C C . GLN A 1 84 ? 14.630 3.749 -4.589 1.00 85.19 84 GLN A C 1
ATOM 670 O O . GLN A 1 84 ? 14.684 2.788 -3.830 1.00 85.19 84 GLN A O 1
ATOM 675 N N . SER A 1 85 ? 13.723 4.717 -4.435 1.00 84.94 85 SER A N 1
ATOM 676 C CA . SER A 1 85 ? 12.775 4.747 -3.312 1.00 84.94 85 SER A CA 1
ATOM 677 C C . SER A 1 85 ? 11.803 3.567 -3.342 1.00 84.94 85 SER A C 1
ATOM 679 O O . SER A 1 85 ? 11.479 2.999 -2.302 1.00 84.94 85 SER A O 1
ATOM 681 N N . ILE A 1 86 ? 11.346 3.176 -4.538 1.00 83.56 86 ILE A N 1
ATOM 682 C CA . ILE A 1 86 ? 10.519 1.974 -4.702 1.00 83.56 86 ILE A CA 1
ATOM 683 C C . ILE A 1 86 ? 11.333 0.734 -4.316 1.00 83.56 86 ILE A C 1
ATOM 685 O O . ILE A 1 86 ? 10.840 -0.117 -3.582 1.00 83.56 86 ILE A O 1
ATOM 689 N N . TYR A 1 87 ? 12.575 0.630 -4.796 1.00 84.12 87 TYR A N 1
ATOM 690 C CA . TYR A 1 87 ? 13.447 -0.509 -4.520 1.00 84.12 87 TYR A CA 1
ATOM 691 C C . TYR A 1 87 ? 13.708 -0.692 -3.020 1.00 84.12 87 TYR A C 1
ATOM 693 O O . TYR A 1 87 ? 13.529 -1.790 -2.496 1.00 84.12 87 TYR A O 1
ATOM 701 N N . GLU A 1 88 ? 14.063 0.380 -2.315 1.00 87.31 88 GLU A N 1
ATOM 702 C CA . GLU A 1 88 ? 14.287 0.361 -0.866 1.00 87.31 88 GLU A CA 1
ATOM 703 C C . GLU A 1 88 ? 13.042 -0.105 -0.108 1.00 87.31 88 GLU A C 1
ATOM 705 O O . GLU A 1 88 ? 13.130 -1.009 0.725 1.00 87.31 88 GLU A O 1
ATOM 710 N N . TYR A 1 89 ? 11.871 0.428 -0.472 1.00 86.75 89 TYR A N 1
ATOM 711 C CA . TYR A 1 89 ? 10.603 0.004 0.113 1.00 86.75 89 TYR A CA 1
ATOM 712 C C . TYR A 1 89 ? 10.321 -1.483 -0.133 1.00 86.75 89 TYR A C 1
ATOM 714 O O . TYR A 1 89 ? 9.912 -2.190 0.788 1.00 86.75 89 TYR A O 1
ATOM 722 N N . LEU A 1 90 ? 10.553 -1.981 -1.350 1.00 82.19 90 LEU A N 1
ATOM 723 C CA . LEU A 1 90 ? 10.344 -3.394 -1.674 1.00 82.19 90 LEU A CA 1
ATOM 724 C C . LEU A 1 90 ? 11.269 -4.302 -0.853 1.00 82.19 90 LEU A C 1
ATOM 726 O O . LEU A 1 90 ? 10.826 -5.343 -0.371 1.00 82.19 90 LEU A O 1
ATOM 730 N N . ILE A 1 91 ? 12.529 -3.908 -0.647 1.00 85.75 91 ILE A N 1
ATOM 731 C CA . ILE A 1 91 ? 13.483 -4.662 0.178 1.00 85.75 91 ILE A CA 1
ATOM 732 C C . ILE A 1 91 ? 13.071 -4.658 1.651 1.00 85.75 91 ILE A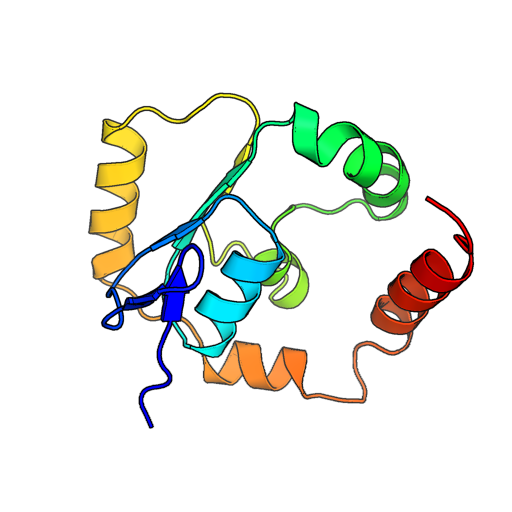 C 1
ATOM 734 O O . ILE A 1 91 ? 13.115 -5.704 2.301 1.00 85.75 91 ILE A O 1
ATOM 738 N N . GLU A 1 92 ? 12.658 -3.518 2.194 1.00 86.12 92 GLU A N 1
ATOM 739 C CA . GLU A 1 92 ? 12.212 -3.419 3.586 1.00 86.12 92 GLU A CA 1
ATOM 740 C C . GLU A 1 92 ? 10.950 -4.251 3.830 1.00 86.12 92 GLU A C 1
ATOM 742 O O . GLU A 1 92 ? 10.915 -5.110 4.714 1.00 86.12 92 GLU A O 1
ATOM 747 N N . THR A 1 93 ? 9.961 -4.074 2.958 1.00 83.00 93 THR A N 1
ATOM 748 C CA . THR A 1 93 ? 8.684 -4.794 2.973 1.00 83.00 93 THR A CA 1
ATOM 749 C C . THR A 1 93 ? 8.871 -6.288 2.725 1.00 83.00 93 THR A C 1
ATOM 751 O O . THR A 1 93 ? 8.039 -7.097 3.125 1.00 83.00 93 THR A O 1
ATOM 754 N N . SER A 1 94 ? 10.008 -6.700 2.150 1.00 79.62 94 SER A N 1
ATOM 755 C CA . SER A 1 94 ? 10.307 -8.118 1.958 1.00 79.62 94 SER A CA 1
ATOM 756 C C . SER A 1 94 ? 10.467 -8.946 3.224 1.00 79.62 94 SER A C 1
ATOM 758 O O . SER A 1 94 ? 10.405 -10.179 3.168 1.00 79.62 94 SER A O 1
ATOM 760 N N . LYS A 1 95 ? 10.643 -8.257 4.351 1.00 84.56 95 LYS A N 1
ATOM 761 C CA . LYS A 1 95 ? 10.818 -8.830 5.683 1.00 84.56 95 LYS A CA 1
ATOM 762 C C . LYS A 1 95 ? 9.504 -8.948 6.450 1.00 84.56 95 LYS A C 1
ATOM 764 O O . LYS A 1 95 ? 9.506 -9.491 7.550 1.00 84.56 95 LYS A O 1
ATOM 769 N N . THR A 1 96 ? 8.411 -8.420 5.908 1.00 86.00 96 THR A N 1
ATOM 770 C CA . THR A 1 96 ? 7.103 -8.406 6.558 1.00 86.00 96 THR A CA 1
ATOM 771 C C . THR A 1 96 ? 6.106 -9.258 5.783 1.00 86.00 96 THR A C 1
ATOM 773 O O . THR A 1 96 ? 6.326 -9.641 4.632 1.00 86.00 96 THR A O 1
ATOM 776 N N . GLU A 1 97 ? 4.999 -9.589 6.440 1.00 87.31 97 GLU A N 1
ATOM 777 C CA . GLU A 1 97 ? 3.891 -10.317 5.835 1.00 87.31 97 GLU A CA 1
ATOM 778 C C . GLU A 1 97 ? 2.637 -9.455 5.864 1.00 87.31 97 GLU A C 1
ATOM 780 O O . GLU A 1 97 ? 2.393 -8.704 6.811 1.00 87.31 97 GLU A O 1
ATOM 785 N N . PHE A 1 98 ? 1.817 -9.569 4.820 1.00 87.56 98 PHE A N 1
ATOM 786 C CA . PHE A 1 98 ? 0.532 -8.891 4.812 1.00 87.56 98 PHE A CA 1
ATOM 787 C C . PHE A 1 98 ? -0.382 -9.500 5.891 1.00 87.56 98 PHE A C 1
ATOM 789 O O . PHE A 1 98 ? -0.538 -10.727 5.921 1.00 87.56 98 PHE A O 1
ATOM 796 N N . PRO A 1 99 ? -1.064 -8.692 6.725 1.00 89.69 99 PRO A N 1
ATOM 797 C CA . PRO A 1 99 ? -1.950 -9.180 7.783 1.00 89.69 99 PRO A CA 1
ATOM 798 C C . PRO A 1 99 ? -3.293 -9.685 7.217 1.00 89.69 99 PRO A C 1
ATOM 800 O O . PRO A 1 99 ? -4.368 -9.154 7.501 1.00 89.69 99 PRO A O 1
ATOM 803 N N . LYS A 1 100 ? -3.239 -10.744 6.401 1.00 86.00 100 LYS A N 1
ATOM 804 C CA . LYS A 1 100 ? -4.334 -11.248 5.557 1.00 86.00 100 LYS A CA 1
ATOM 805 C C . LYS A 1 100 ? -5.602 -11.577 6.333 1.00 86.00 100 LYS A C 1
ATOM 807 O O . LYS A 1 100 ? -6.696 -11.244 5.889 1.00 86.00 100 LYS A O 1
ATOM 812 N N . GLU A 1 101 ? -5.468 -12.210 7.492 1.00 87.31 101 GLU A N 1
ATOM 813 C CA . GLU A 1 101 ? -6.625 -12.587 8.307 1.00 87.31 101 GLU A CA 1
ATOM 814 C C . GLU A 1 101 ? -7.284 -11.374 8.974 1.00 87.31 101 GLU A C 1
ATOM 816 O O . GLU A 1 101 ? -8.507 -11.329 9.073 1.00 87.31 101 GLU A O 1
ATOM 821 N N . ASN A 1 102 ? -6.508 -10.357 9.366 1.00 88.19 102 ASN A N 1
ATOM 822 C CA . ASN A 1 102 ? -7.065 -9.099 9.870 1.00 88.19 102 ASN A CA 1
ATOM 823 C C . ASN A 1 102 ? -7.815 -8.359 8.754 1.00 88.19 102 ASN A C 1
ATOM 825 O O . ASN A 1 102 ? -8.960 -7.955 8.937 1.00 88.19 102 ASN A O 1
ATOM 829 N N . PHE A 1 103 ? -7.209 -8.275 7.567 1.00 86.44 103 PHE A N 1
ATOM 830 C CA . PHE A 1 103 ? -7.836 -7.652 6.405 1.00 86.44 103 PHE A CA 1
ATOM 831 C C . PHE A 1 103 ? -9.140 -8.348 6.012 1.00 86.44 103 PHE A C 1
ATOM 833 O O . PHE A 1 103 ? -10.174 -7.695 5.915 1.00 86.44 103 PHE A O 1
ATOM 840 N N . LYS A 1 104 ? -9.140 -9.682 5.876 1.00 84.62 104 LYS A N 1
ATOM 841 C CA . LYS A 1 104 ? -10.365 -10.449 5.605 1.00 84.62 104 LYS A CA 1
ATOM 842 C C . LYS A 1 104 ? -11.428 -10.226 6.672 1.00 84.62 104 LYS A C 1
ATOM 844 O O . LYS A 1 104 ? -12.586 -10.058 6.322 1.00 84.62 104 LYS A O 1
ATOM 849 N N . LYS A 1 105 ? -11.060 -10.219 7.958 1.00 84.69 105 LYS A N 1
ATOM 850 C CA . LYS A 1 105 ? -12.017 -9.932 9.034 1.00 84.69 105 LYS A CA 1
ATOM 851 C C . LYS A 1 105 ? -12.643 -8.557 8.854 1.00 84.69 105 LYS A C 1
ATOM 853 O O . LYS A 1 105 ? -13.852 -8.460 8.962 1.00 84.69 105 LYS A O 1
ATOM 858 N N . LYS A 1 106 ? -11.865 -7.520 8.539 1.00 82.12 106 LYS A N 1
ATOM 859 C CA . LYS A 1 106 ? -12.416 -6.179 8.294 1.00 82.12 106 LYS A CA 1
ATOM 860 C C . LYS A 1 106 ? -13.300 -6.127 7.043 1.00 82.12 106 LYS A C 1
ATOM 862 O O . LYS A 1 106 ? -14.358 -5.522 7.095 1.00 82.12 106 LYS A O 1
ATOM 867 N N . VAL A 1 107 ? -12.921 -6.822 5.969 1.00 80.00 107 VAL A N 1
ATOM 868 C CA . VAL A 1 107 ? -13.702 -6.888 4.717 1.00 80.00 107 VAL A CA 1
ATOM 869 C C . VAL A 1 107 ? -15.013 -7.670 4.876 1.00 80.00 107 VAL A C 1
ATOM 871 O O . VAL A 1 107 ? -16.036 -7.260 4.340 1.00 80.00 107 VAL A O 1
ATOM 874 N N . TYR A 1 108 ? -14.994 -8.804 5.581 1.00 73.94 108 TYR A N 1
ATOM 875 C CA . TYR A 1 108 ? -16.132 -9.728 5.690 1.00 73.94 108 TYR A CA 1
ATOM 876 C C . TYR A 1 108 ? -16.915 -9.602 6.999 1.00 73.94 108 TYR A C 1
ATOM 878 O O . TYR A 1 108 ? -17.799 -10.420 7.238 1.00 73.94 108 TYR A O 1
ATOM 886 N N . ASN A 1 109 ? -16.607 -8.634 7.867 1.00 66.19 109 ASN A N 1
ATOM 887 C CA . ASN A 1 109 ? -17.406 -8.386 9.064 1.00 66.19 109 ASN A CA 1
ATOM 888 C C . ASN A 1 109 ? -18.633 -7.533 8.691 1.00 66.19 109 ASN A C 1
ATOM 890 O O . ASN A 1 109 ? -18.486 -6.335 8.446 1.00 66.19 109 ASN A O 1
ATOM 894 N N . PRO A 1 110 ? -19.850 -8.109 8.673 1.00 50.06 110 PRO A N 1
ATOM 895 C CA . PRO A 1 110 ? -21.043 -7.439 8.157 1.00 50.06 110 PRO A CA 1
ATOM 896 C C . PRO A 1 110 ? -21.589 -6.345 9.090 1.00 50.06 110 PRO A C 1
ATOM 898 O O . PRO A 1 110 ? -22.556 -5.679 8.739 1.00 50.06 110 PRO A O 1
ATOM 901 N N . PHE A 1 111 ? -20.994 -6.150 10.275 1.00 48.31 111 PHE A N 1
ATOM 902 C CA . PHE A 1 111 ? -21.505 -5.239 11.306 1.00 48.31 111 PHE A CA 1
ATOM 903 C C . PHE A 1 111 ? -20.712 -3.941 11.496 1.00 48.31 111 PHE A C 1
ATOM 905 O O . PHE A 1 111 ? -21.124 -3.122 12.313 1.00 48.31 111 PHE A O 1
ATOM 912 N N . HIS A 1 112 ? -19.606 -3.716 10.778 1.00 47.62 112 HIS A N 1
ATOM 913 C CA . HIS A 1 112 ? -18.766 -2.533 11.023 1.00 47.62 112 HIS A CA 1
ATOM 914 C C . HIS A 1 112 ? -18.822 -1.444 9.940 1.00 47.62 112 HIS A C 1
ATOM 916 O O . HIS A 1 112 ? -18.255 -0.377 10.158 1.00 47.62 112 HIS A O 1
ATOM 922 N N . ASP A 1 113 ? -19.538 -1.678 8.833 1.00 48.53 113 ASP A N 1
ATOM 923 C CA . ASP A 1 113 ? -19.447 -0.842 7.627 1.00 48.53 113 ASP A CA 1
ATOM 924 C C . ASP A 1 113 ? -20.778 -0.622 6.885 1.00 48.53 113 ASP A C 1
ATOM 926 O O . ASP A 1 113 ? -20.757 -0.254 5.715 1.00 48.53 113 ASP A O 1
ATOM 930 N N . THR A 1 114 ? -21.946 -0.757 7.527 1.00 45.69 114 THR A N 1
ATOM 931 C CA . THR A 1 114 ? -23.185 -0.230 6.913 1.00 45.69 114 THR A CA 1
ATOM 932 C C . THR A 1 114 ? -23.018 1.259 6.606 1.00 45.69 114 THR A C 1
ATOM 934 O O . THR A 1 114 ? -23.192 1.673 5.475 1.00 45.69 114 THR A O 1
ATOM 937 N N . LEU A 1 115 ? -22.481 2.072 7.522 1.00 48.44 115 LEU A N 1
ATOM 938 C CA . LEU A 1 115 ? -22.303 3.508 7.252 1.00 48.44 115 LEU A CA 1
ATOM 939 C C . LEU A 1 115 ? -21.308 3.849 6.121 1.00 48.44 115 LEU A C 1
ATOM 941 O O . LEU A 1 115 ? -21.498 4.851 5.432 1.00 48.44 115 LEU A O 1
ATOM 945 N N . PHE A 1 116 ? -20.237 3.067 5.942 1.00 54.19 116 PHE A N 1
ATOM 946 C CA . PHE A 1 116 ? -19.208 3.354 4.933 1.00 54.19 116 PHE A CA 1
ATOM 947 C C . PHE A 1 116 ? -19.553 2.743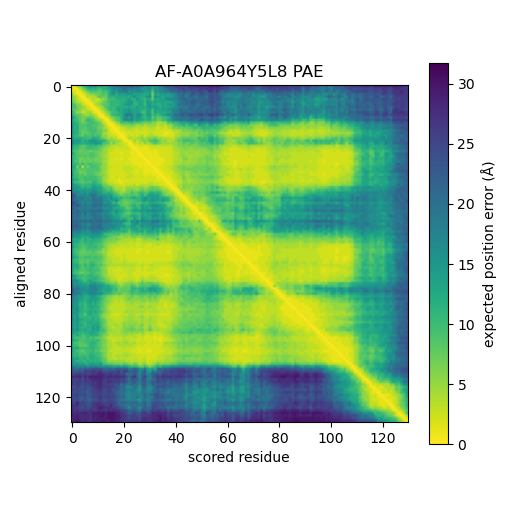 3.573 1.00 54.19 116 PHE A C 1
ATOM 949 O O . PHE A 1 116 ? -19.445 3.427 2.556 1.00 54.19 116 PHE A O 1
ATOM 956 N N . MET A 1 117 ? -20.013 1.487 3.548 1.00 49.34 117 MET A N 1
ATOM 957 C CA . MET A 1 117 ? -20.423 0.825 2.312 1.00 49.34 117 MET A CA 1
ATOM 958 C C . MET A 1 117 ? -21.763 1.356 1.816 1.00 49.34 117 MET A C 1
ATOM 960 O O . MET A 1 117 ? -21.847 1.632 0.626 1.00 49.34 117 MET A O 1
ATOM 964 N N . ASP A 1 118 ? -22.758 1.611 2.674 1.00 51.22 118 ASP A N 1
ATOM 965 C CA . ASP A 1 118 ? -23.998 2.278 2.243 1.00 51.22 118 ASP A CA 1
ATOM 966 C C . ASP A 1 118 ? -23.677 3.694 1.744 1.00 51.22 118 ASP A C 1
ATOM 968 O O . ASP A 1 118 ? -24.128 4.086 0.675 1.00 51.22 118 ASP A O 1
ATOM 972 N N . GLY A 1 119 ? -22.768 4.413 2.416 1.00 51.41 119 GLY A N 1
ATOM 973 C CA . GLY A 1 119 ? -22.280 5.719 1.966 1.00 51.41 119 GLY A CA 1
ATOM 974 C C . GLY A 1 119 ? -21.561 5.701 0.610 1.00 51.41 119 GLY A C 1
ATOM 975 O O . GLY A 1 119 ? -21.695 6.659 -0.147 1.00 51.41 119 GLY A O 1
ATOM 976 N N . ILE A 1 120 ? -20.822 4.635 0.273 1.00 50.56 120 ILE A N 1
ATOM 977 C CA . ILE A 1 120 ? -20.201 4.441 -1.050 1.00 50.56 120 ILE A CA 1
ATOM 978 C C . ILE A 1 120 ? -21.223 3.956 -2.087 1.00 50.56 120 ILE A C 1
ATOM 980 O O . ILE A 1 120 ? -21.201 4.423 -3.224 1.00 50.56 120 ILE A O 1
ATOM 984 N N . PHE A 1 121 ? -22.124 3.042 -1.731 1.00 50.72 121 PHE A N 1
ATOM 985 C CA . PHE A 1 121 ? -23.125 2.494 -2.645 1.00 50.72 121 PHE A CA 1
ATOM 986 C C . PHE A 1 121 ? -24.218 3.506 -2.987 1.00 50.72 121 PHE A C 1
ATOM 988 O O . PHE A 1 121 ? -24.632 3.558 -4.142 1.00 50.72 121 PHE A O 1
ATOM 995 N N . ASP A 1 122 ? -24.643 4.349 -2.049 1.00 49.66 122 ASP A N 1
ATOM 996 C CA . ASP A 1 122 ? -25.581 5.448 -2.306 1.00 49.66 122 ASP A CA 1
ATOM 997 C C . ASP A 1 122 ? -24.948 6.499 -3.230 1.00 49.66 122 ASP A C 1
ATOM 999 O O . ASP A 1 122 ? -25.560 6.945 -4.197 1.00 49.66 122 ASP A O 1
ATOM 1003 N N . LEU A 1 123 ? -23.657 6.776 -3.038 1.00 45.84 123 LEU A N 1
ATOM 1004 C CA . LEU A 1 123 ? -22.826 7.584 -3.937 1.00 45.84 123 LEU A CA 1
ATOM 1005 C C . LEU A 1 123 ? -22.768 7.061 -5.380 1.00 45.84 123 LEU A C 1
ATOM 1007 O O . LEU A 1 123 ? -22.632 7.848 -6.318 1.00 45.84 123 LEU A O 1
ATOM 1011 N N . LEU A 1 124 ? -22.756 5.734 -5.535 1.00 43.12 124 LEU A N 1
ATOM 1012 C CA . LEU A 1 124 ? -22.687 5.046 -6.824 1.00 43.12 124 LEU 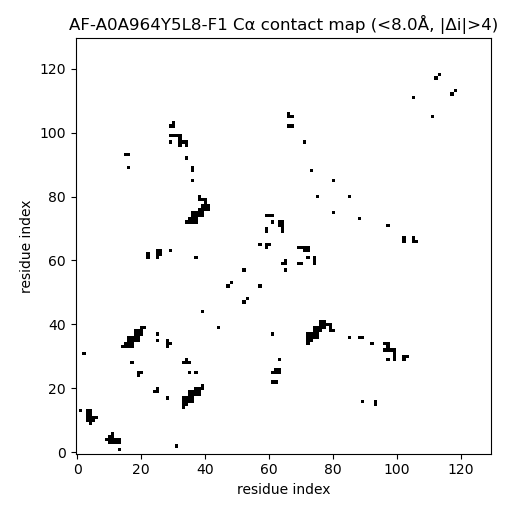A CA 1
ATOM 1013 C C . LEU A 1 124 ? -24.073 4.923 -7.470 1.00 43.12 124 LEU A C 1
ATOM 1015 O O . LEU A 1 124 ? -24.168 4.962 -8.693 1.00 43.12 124 LEU A O 1
ATOM 1019 N N . LYS A 1 125 ? -25.143 4.827 -6.673 1.00 45.66 125 LYS A N 1
ATOM 1020 C CA . LYS A 1 125 ? -26.536 4.839 -7.152 1.00 45.66 125 LYS A CA 1
ATOM 1021 C C . LYS A 1 125 ? -26.972 6.214 -7.661 1.00 45.66 125 LYS A C 1
ATOM 1023 O O . LYS A 1 125 ? -27.734 6.277 -8.620 1.00 45.66 125 LYS A O 1
ATOM 1028 N N . ASP A 1 126 ? -26.440 7.294 -7.089 1.00 47.50 126 ASP A N 1
ATOM 1029 C CA . ASP A 1 126 ? -26.718 8.676 -7.511 1.00 47.50 126 ASP A CA 1
ATOM 1030 C C . ASP A 1 126 ? -26.051 9.087 -8.842 1.00 47.50 126 ASP A C 1
ATOM 1032 O O . ASP A 1 126 ? -26.151 10.243 -9.256 1.00 47.50 126 ASP A O 1
ATOM 1036 N N . ASN A 1 127 ? -25.397 8.164 -9.558 1.00 45.16 127 ASN A N 1
ATOM 1037 C CA . ASN A 1 127 ? -24.890 8.397 -10.913 1.00 45.16 127 ASN A CA 1
ATOM 1038 C C . ASN A 1 127 ? -25.461 7.360 -11.901 1.00 45.16 127 ASN A C 1
ATOM 1040 O O . ASN A 1 127 ? -24.798 6.368 -12.204 1.00 45.16 127 ASN A O 1
ATOM 1044 N N . PRO A 1 128 ? -26.666 7.588 -12.463 1.00 40.69 128 PRO A N 1
ATOM 1045 C CA . PRO A 1 128 ? -27.224 6.718 -13.498 1.00 40.69 128 PRO A CA 1
ATOM 1046 C C . PRO A 1 128 ? -26.502 6.813 -14.849 1.00 40.69 128 PRO A C 1
ATOM 1048 O O . PRO A 1 128 ? -26.793 6.021 -15.739 1.00 40.69 128 PRO A O 1
ATOM 1051 N N . THR A 1 129 ? -25.594 7.771 -15.048 1.00 41.44 129 THR A N 1
ATOM 1052 C CA . THR A 1 129 ? -24.964 8.010 -16.353 1.00 41.44 129 THR A CA 1
ATOM 1053 C C . THR A 1 129 ? -23.601 8.685 -16.211 1.00 41.44 129 THR A C 1
ATOM 1055 O O . THR A 1 129 ? -23.527 9.877 -15.904 1.00 41.44 129 THR A O 1
ATOM 1058 N N . ALA A 1 130 ? -22.542 7.933 -16.499 1.00 36.28 130 ALA A N 1
ATOM 1059 C CA . ALA A 1 130 ? -21.303 8.423 -17.095 1.00 36.28 130 ALA A CA 1
ATOM 1060 C C . ALA A 1 130 ? -20.906 7.440 -18.201 1.00 36.28 130 ALA A C 1
ATOM 1062 O O . ALA A 1 130 ? -21.015 6.219 -17.943 1.00 36.28 130 ALA A O 1
#

pLDDT: mean 70.96, std 15.7, range [36.28, 90.44]

Foldseek 3Di:
DDDFDQDVHDGDDLDQEEEEADLVSLVVCLLRFRAYAYEYACVVCVVVCVVPCVVVVDPDDRPLCVLVVHCRHHYHYHDDDDPVVVVVVCVVCSVDTRPNVSSCCSVPVPPPDCPPVVVVVVVVVVDPDD

Secondary structure (DSSP, 8-state):
-PPPEEETTEEE---SEEEE-SHHHHHHHHHHT-EEEEEE-HHHHHHHHHHHHHHHT-S--SHHHHHHTS--SEEEESSPPPHHHHHHHHHHHTT----HHHHHHHHH-TTS-IIIIIHHHHHHHT-S--

Nearest PDB structures (foldseek):
  8oy6-assembly2_B  TM=3.222E-01  e=1.395E+00  Methanosarcina mazei Go1
  8wwe-assembly1_C  TM=3.309E-01  e=4.039E+00  Ruegeria pomeroyi DSS-3
  4qe3-assembly1_A  TM=2.778E-01  e=2.897E+00  Mycobacterium tuberculosis H37Rv
  2vgn-assembly1_A  TM=2.082E-01  e=6.874E+00  Saccharomyces cerevisiae S288C

Mean predicted aligned error: 10.97 Å

Solvent-accessible surface area (backbone atoms only — not comparable to full-atom values): 8007 Å² total; per-residue (Å²): 137,89,75,76,43,67,62,97,82,40,80,41,81,85,59,80,60,47,80,36,69,48,66,66,60,45,45,56,33,43,78,73,35,36,44,40,43,34,47,40,55,46,84,79,41,47,74,58,42,65,68,46,38,78,76,63,71,61,93,58,83,51,61,60,24,52,73,66,74,44,84,80,45,57,74,39,69,54,60,84,72,53,72,64,61,54,48,54,50,53,60,60,52,67,79,59,76,50,64,40,69,61,51,48,49,62,74,70,43,87,83,82,40,61,74,57,50,49,55,51,50,53,61,56,64,74,53,92,76,131

Radius of gyration: 15.61 Å; Cα contacts (8 Å, |Δi|>4): 136; cha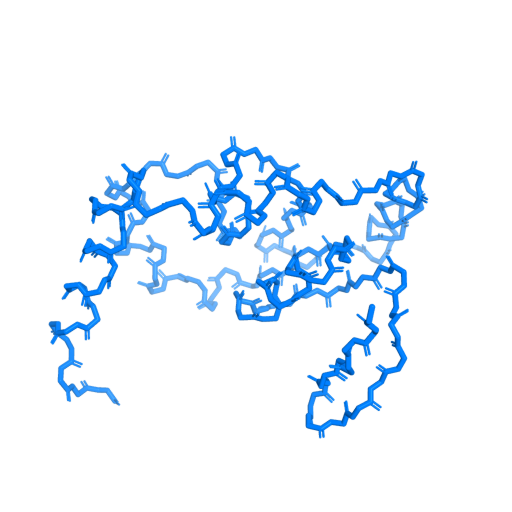ins: 1; bounding box: 43×39×30 Å

=== Feature glossary ===
Legend for the data blocks above and below:

— What the protein is —

The amino-acid sequence is the protein's primary structure: the linear order of residues from the N-terminus to the C-terminus, written in one-letter code. Everything else here — the 3D coordinates, the secondary structure, the domain annotations — is ultimately a consequence of this string.

Database cross-references. InterPro integrates a dozen domain/family signature databases into unified entries with residue-range hits. GO terms attach function/process/location labels with evidence codes. CATH codes position the fold in a four-level structural taxonomy. Organism is the NCBI-taxonomy species name.

— Where its atoms are —

The mmCIF block holds the 3D Cartesian coordinates of each backbone atom (N, Cα, C, O) in ångströms. mmCIF is the PDB's canonical archive format — a tagged-loop text representation of the atomic model.

The six renders are orthographic views along the three Cartesian axes in both directions. Representation (cartoon, sticks, or surface) and color scheme (sequence-rainbow or by-chain) vary across proteins so the training set covers all the common visualization conventions.

— Local backbone conformation —

Secondary structure is the local, repeating backbone conformation. DSSP classifies it into eight states by reading the hydrogen-bond network: three helix types (H, G, I), two β types (E, B), two non-regular types (T, S), and unstructured coil (-).

SS3 is a coarse helix/strand/coil call (letters a/b/c) made by the P-SEA algorithm from inter-Cα distances and dihedrals. It is less detailed than DSSP but needs only Cα positions.

Backbone dihedral angles. Every residue except chain termini has a φ (preceding-C → N → Cα → C) and a ψ (N → Cα → C → next-N). They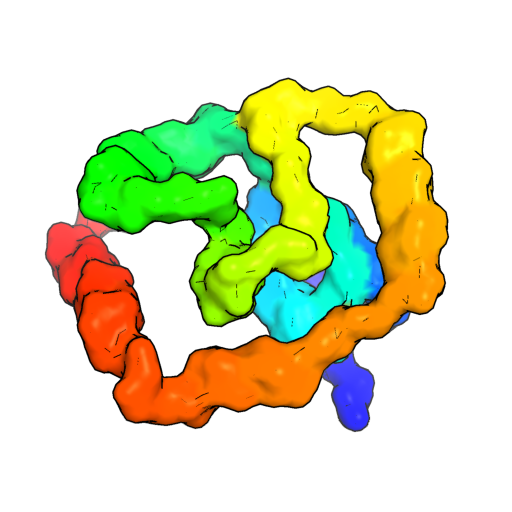 are reported in degrees following the IUPAC sign convention. Secondary structure is essentially a statement about which (φ, ψ) basin each residue occupies.

— Global shape and packing —

The geometric summary reports three shape descriptors. Rg (radius of gyration) measures how spread out the Cα atoms are about their centre of mass; compact globular proteins have small Rg, elongated or unfolded ones large. Cα contacts (<8 Å, |i−j|>4) count long-range residue pairs in spatial proximity — high for tightly packed folds, near zero for rods or random coil. The bounding-box extents give the protein's footprint along x, y, z in Å.

Solvent accessibility: the surface area of each residue that a 1.4 Å water probe can touch, in Å². When only backbone atoms are present the absolute values are lower than full-atom SASA (side chains contribute most of the area) and are flagged as backbone-only.

Plot images: a contact map (which residues are close in 3D, as an N×N binary image), a Ramachandran scatter (backbone torsion angles, revealing secondary-structure composition at a glance), and — for AlphaFold structures — a PAE heatmap (pairwise prediction confidence).

— Structural neighborhood —

Foldseek's 3Di representation compresses backbone geometry into a per-residue letter drawn from a learned twenty-state alphabet. It captures the tertiary interaction pattern around each residue — which residues are packed against it in space, regardless of where they are in sequence.

Structural nearest neighbors (via Foldseek easy-search vs the PDB). Reported per hit: target PDB id, E-value, and alignment TM-score. A TM-score above ~0.5 is the conventional threshold for 'same fold'.

— Confidence and disorder —

pLDDT (predicted Local Distance Difference Test) is AlphaFold's per-residue confidence score, ranging from 0 to 100. Values above 90 indicate high confidence (typically well-packed cores); 70–90 is confident; 50–70 low confidence; below 50 usually means the region is disordered or the prediction is unreliable there. AlphaFold stores pLDDT in the mmCIF B-factor column.

For experimental (PDB) structures, the B-factor (temperature factor) quantifies the positional spread of each atom in the crystal — a combination of thermal vibration and static disorder — in units of Å². High B-factors mark flexible loops or poorly resolved regions; low B-factors mark the rigid, well-ordered core.

Predicted Aligned Error (PAE) is an AlphaFold confidence matrix: entry (i, j) is the expected error in the position of residue j, in ångströms, when the prediction is superimposed on the true structure at residue i. Low PAE within a block of residues means that block is internally rigid and well-predicted; high PAE between two blocks means their relative placement is uncertain even if each block individually is confident.